Protein AF-A0A4D4K6C6-F1 (afdb_monomer)

Sequence (135 aa):
MAENTHAAQHDPLRYEESRTMTEKVAVLGTGKIGEALLSGMIRGGWSPSDLLVTARRPERAEELRSRHGVEAVSNAEAAKSADTLILTVKPQDMGALLDELAPHVPADRLVISGAAGIPPPSSRRAWPPAPRSSV

Solvent-accessible surface area (backbone atoms only — not comparable to full-atom values): 8181 Å² total; per-residue (Å²): 133,88,80,88,86,86,78,85,75,82,75,89,80,79,82,75,76,89,82,83,67,94,64,26,36,20,36,38,29,57,50,76,66,28,43,52,50,52,53,48,42,45,74,70,68,48,57,34,88,38,34,39,35,22,54,98,44,69,72,57,30,49,51,45,28,75,74,61,62,28,49,64,50,53,66,54,55,38,36,64,68,25,52,32,41,36,39,38,46,56,78,88,51,43,63,63,50,50,66,62,32,40,89,39,46,60,50,81,52,48,75,47,75,73,47,87,96,57,81,61,68,74,75,41,92,76,38,61,66,75,66,77,81,84,126

InterPro domains:
  IPR028939 Pyrroline-5-carboxylate reductase, catalytic, N-terminal [PF03807] (24-117)
  IPR036291 NAD(P)-binding domain superfamily [SSF51735] (24-126)

pLDDT: mean 76.73, std 20.81, range [30.95, 97.0]

Radius of gyration: 19.4 Å; Cα contacts (8 Å, |Δi|>4): 187; chains: 1; bounding box: 74×42×32 Å

Nearest PDB structures (foldseek):
  5bsh-assembly1_D  TM=9.026E-01  e=1.973E-05  Medicago truncatula
  5uau-assembly1_C  TM=8.614E-01  e=1.973E-05  Homo sapiens
  5uax-assembly1_C  TM=8.556E-01  e=9.366E-05  Homo sapiens
  3qsg-assembly1_A-2  TM=8.272E-01  e=2.823E-04  Alicyclobacillus acidocaldarius subsp. acidocaldarius DSM 446
  3hwr-assembly1_B  TM=7.809E-01  e=3.012E-04  Cupriavidus pinatubonensis JMP134

Structure (mmCIF, N/CA/C/O backbone):
data_AF-A0A4D4K6C6-F1
#
_entry.id   AF-A0A4D4K6C6-F1
#
loop_
_atom_site.group_PDB
_atom_site.id
_atom_site.type_symbol
_atom_site.label_atom_id
_atom_site.label_alt_id
_atom_site.label_comp_id
_atom_site.label_asym_id
_atom_site.label_entity_id
_atom_site.label_seq_id
_atom_site.pdbx_PDB_ins_code
_atom_site.Cartn_x
_atom_site.Cartn_y
_atom_site.Cartn_z
_atom_site.occupancy
_atom_site.B_iso_or_equiv
_atom_site.auth_seq_id
_atom_site.auth_comp_id
_atom_site.auth_asym_id
_atom_site.auth_atom_id
_atom_site.pdbx_PDB_model_num
ATOM 1 N N . MET A 1 1 ? -57.893 27.544 12.633 1.00 34.75 1 MET A N 1
ATOM 2 C CA . MET A 1 1 ? -58.182 26.622 11.513 1.00 34.75 1 MET A CA 1
ATOM 3 C C . MET A 1 1 ? -57.118 26.910 10.465 1.00 34.75 1 MET A C 1
ATOM 5 O O . MET A 1 1 ? -56.992 28.074 10.122 1.00 34.75 1 MET A O 1
ATOM 9 N N . ALA A 1 2 ? -56.092 26.051 10.387 1.00 32.00 2 ALA A N 1
ATOM 10 C CA . ALA A 1 2 ? -55.870 25.112 9.269 1.00 32.00 2 ALA A CA 1
ATOM 11 C C . ALA A 1 2 ? -55.584 25.901 7.966 1.00 32.00 2 ALA A C 1
ATOM 13 O O . ALA A 1 2 ? -56.393 26.731 7.588 1.00 32.00 2 ALA A O 1
ATOM 14 N N . GLU A 1 3 ? -54.433 25.810 7.299 1.00 30.95 3 GLU A N 1
ATOM 15 C CA . GLU A 1 3 ? -53.725 24.601 6.881 1.00 30.95 3 GLU A CA 1
ATOM 16 C C . GLU A 1 3 ? -52.290 24.917 6.408 1.00 30.95 3 GLU A C 1
ATOM 18 O O . GLU A 1 3 ? -51.999 26.000 5.902 1.00 30.95 3 GLU A O 1
ATOM 23 N N . ASN A 1 4 ? -51.418 23.917 6.555 1.00 31.48 4 ASN A N 1
ATOM 24 C CA . ASN A 1 4 ? -50.121 23.774 5.893 1.00 31.48 4 ASN A CA 1
ATOM 25 C C . ASN A 1 4 ? -50.254 23.809 4.358 1.00 31.48 4 ASN A C 1
ATOM 27 O O . ASN A 1 4 ? -51.268 23.345 3.844 1.00 31.48 4 ASN A O 1
ATOM 31 N N . THR A 1 5 ? -49.171 24.135 3.630 1.00 37.09 5 THR A N 1
ATOM 32 C CA . THR A 1 5 ? -48.473 23.149 2.761 1.00 37.09 5 THR A CA 1
ATOM 33 C C . THR A 1 5 ? -47.399 23.763 1.845 1.00 37.09 5 THR A C 1
ATOM 35 O O . THR A 1 5 ? -47.664 24.646 1.043 1.00 37.09 5 THR A O 1
ATOM 38 N N . HIS A 1 6 ? -46.205 23.162 1.951 1.00 35.47 6 HIS A N 1
ATOM 39 C CA . HIS A 1 6 ? -45.126 23.023 0.962 1.00 35.47 6 HIS A CA 1
ATOM 40 C C . HIS A 1 6 ? -44.337 24.255 0.491 1.00 35.47 6 HIS A C 1
ATOM 42 O O . HIS A 1 6 ? -44.686 24.926 -0.472 1.00 35.47 6 HIS A O 1
ATOM 48 N N . ALA A 1 7 ? -43.100 24.334 0.978 1.00 33.06 7 ALA A N 1
ATOM 49 C CA . ALA A 1 7 ? -41.969 24.086 0.089 1.00 33.06 7 ALA A CA 1
ATOM 50 C C . ALA A 1 7 ? -40.876 23.362 0.880 1.00 33.06 7 ALA A C 1
ATOM 52 O O . ALA A 1 7 ? -40.470 23.809 1.951 1.00 33.06 7 ALA A O 1
ATOM 53 N N . ALA A 1 8 ? -40.478 22.201 0.365 1.00 37.00 8 ALA A N 1
ATOM 54 C CA . ALA A 1 8 ? -39.470 21.319 0.921 1.00 37.00 8 ALA A CA 1
ATOM 55 C C . ALA A 1 8 ? -38.181 22.088 1.235 1.00 37.00 8 ALA A C 1
ATOM 57 O O . ALA A 1 8 ? -37.480 22.566 0.343 1.00 37.00 8 ALA A O 1
ATOM 58 N N . GLN A 1 9 ? -37.881 22.193 2.525 1.00 39.62 9 GLN A N 1
ATOM 59 C CA . GLN A 1 9 ? -36.560 22.551 3.000 1.00 39.62 9 GLN A CA 1
ATOM 60 C C . GLN A 1 9 ? -35.650 21.371 2.661 1.00 39.62 9 GLN A C 1
ATOM 62 O O . GLN A 1 9 ? -35.799 20.281 3.209 1.00 39.62 9 GLN A O 1
ATOM 67 N N . HIS A 1 10 ? -34.753 21.579 1.699 1.00 42.78 10 HIS A N 1
ATOM 68 C CA . HIS A 1 10 ? -33.569 20.746 1.553 1.00 42.78 10 HIS A CA 1
ATOM 69 C C . HIS A 1 10 ? -32.854 20.740 2.903 1.00 42.78 10 HIS A C 1
ATOM 71 O O . HIS A 1 10 ? -32.402 21.794 3.342 1.00 42.78 10 HIS A O 1
ATOM 77 N N . ASP A 1 11 ? -32.799 19.581 3.554 1.00 44.44 11 ASP A N 1
ATOM 78 C CA . ASP A 1 11 ? -32.035 19.374 4.779 1.00 44.44 11 ASP A CA 1
ATOM 79 C C . ASP A 1 11 ? -30.551 19.195 4.404 1.00 44.44 11 ASP A C 1
ATOM 81 O O . ASP A 1 11 ? -30.196 18.200 3.763 1.00 44.44 11 ASP A O 1
ATOM 85 N N . PRO A 1 12 ? -29.670 20.159 4.724 1.00 43.62 12 PRO A N 1
ATOM 86 C CA . PRO A 1 12 ? -28.254 20.081 4.401 1.00 43.62 12 PRO A CA 1
ATOM 87 C C . PRO A 1 12 ? -27.457 19.205 5.390 1.00 43.62 12 PRO A C 1
ATOM 89 O O . PRO A 1 12 ? -26.228 19.207 5.327 1.00 43.62 12 PRO A O 1
ATOM 92 N N . LEU A 1 13 ? -28.107 18.452 6.291 1.00 41.00 13 LEU A N 1
ATOM 93 C CA . LEU A 1 13 ? -27.454 17.740 7.398 1.00 41.00 13 LEU A CA 1
ATOM 94 C C . LEU A 1 13 ? -27.643 16.212 7.380 1.00 41.00 13 LEU A C 1
ATOM 96 O O . LEU A 1 13 ? -28.022 15.613 8.377 1.00 41.00 13 LEU A O 1
ATOM 100 N N . ARG A 1 14 ? -27.272 15.545 6.278 1.00 42.06 14 ARG A N 1
ATOM 101 C CA . ARG A 1 14 ? -26.988 14.089 6.284 1.00 42.06 14 ARG A CA 1
ATOM 102 C C . ARG A 1 14 ? -25.583 13.731 5.797 1.00 42.06 14 ARG A C 1
ATOM 104 O O . ARG A 1 14 ? -25.375 12.725 5.131 1.00 42.06 14 ARG A O 1
ATOM 111 N N . TYR A 1 15 ? -24.600 14.542 6.175 1.00 41.19 15 TYR A N 1
ATOM 112 C CA . TYR A 1 15 ? -23.227 14.062 6.369 1.00 41.19 15 TYR A CA 1
ATOM 113 C C . TYR A 1 15 ? -23.018 13.806 7.870 1.00 41.19 15 TYR A C 1
ATOM 115 O O . TYR A 1 15 ? -22.142 14.383 8.511 1.00 41.19 15 TYR A O 1
ATOM 123 N N . GLU A 1 16 ? -23.887 12.980 8.456 1.00 40.44 16 GLU A N 1
ATOM 124 C CA . GLU A 1 16 ? -23.700 12.484 9.817 1.00 40.44 16 GLU A CA 1
ATOM 125 C C . GLU A 1 16 ? -22.557 11.455 9.795 1.00 40.44 16 GLU A C 1
ATOM 127 O O . GLU A 1 16 ? -22.718 10.298 9.430 1.00 40.44 16 GLU A O 1
ATOM 132 N N . GLU A 1 17 ? -21.360 11.946 10.116 1.00 46.34 17 GLU A N 1
ATOM 133 C CA . GLU A 1 17 ? -20.443 11.265 11.029 1.00 46.34 17 GLU A CA 1
ATOM 134 C C . GLU A 1 17 ? -20.001 9.832 10.649 1.00 46.34 17 GLU A C 1
ATOM 136 O O . GLU A 1 17 ? -20.356 8.850 11.285 1.00 46.34 17 GLU A O 1
ATOM 141 N N . SER A 1 18 ? -19.083 9.699 9.685 1.00 41.59 18 SER A N 1
ATOM 142 C CA . SER A 1 18 ? -18.122 8.571 9.678 1.00 41.59 18 SER A CA 1
ATOM 143 C C . SER A 1 18 ? -16.734 9.018 10.131 1.00 41.59 18 SER A C 1
ATOM 145 O O . SER A 1 18 ? -15.715 8.669 9.549 1.00 41.59 18 SER A O 1
ATOM 147 N N . ARG A 1 19 ? -16.677 9.829 11.189 1.00 52.72 19 ARG A N 1
ATOM 148 C CA . ARG A 1 19 ? -15.440 10.051 11.943 1.00 52.72 19 ARG A CA 1
ATOM 149 C C . ARG A 1 19 ? -15.609 9.430 13.314 1.00 52.72 19 ARG A C 1
ATOM 151 O O . ARG A 1 19 ? -15.928 10.144 14.248 1.00 52.72 19 ARG A O 1
ATOM 158 N N . THR A 1 20 ? -15.435 8.114 13.398 1.00 42.22 20 THR A N 1
ATOM 159 C CA . THR A 1 20 ? -14.696 7.408 14.464 1.00 42.22 20 THR A CA 1
ATOM 160 C C . THR A 1 20 ? -14.586 5.935 14.051 1.00 42.22 20 THR A C 1
ATOM 162 O O . THR A 1 20 ? -15.180 5.049 14.653 1.00 42.22 20 THR A O 1
ATOM 165 N N . MET A 1 21 ? -13.832 5.655 12.994 1.00 46.25 21 MET A N 1
ATOM 166 C CA . MET A 1 21 ? -13.085 4.404 12.932 1.00 46.25 21 MET A CA 1
ATOM 167 C C . MET A 1 21 ? -11.637 4.788 12.681 1.00 46.25 21 MET A C 1
ATOM 169 O O . MET A 1 21 ? -11.356 5.644 11.843 1.00 46.25 21 MET A O 1
ATOM 173 N N . THR A 1 22 ? -10.725 4.220 13.463 1.00 61.25 22 THR A N 1
ATOM 174 C CA . THR A 1 22 ? -9.297 4.250 13.148 1.00 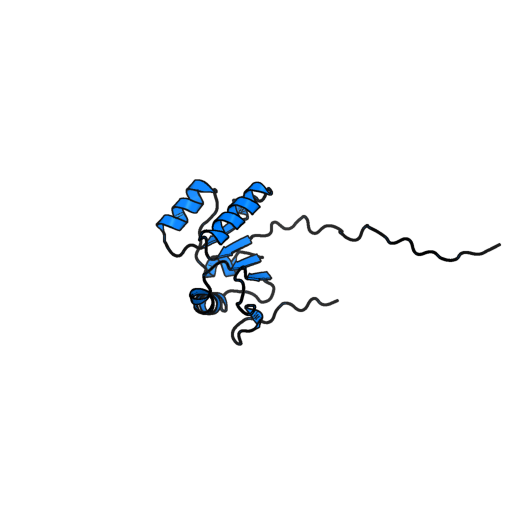61.25 22 THR A CA 1
ATOM 175 C C . THR A 1 22 ? -9.114 3.382 11.909 1.00 61.25 22 THR A C 1
ATOM 177 O O . THR A 1 22 ? -8.828 2.195 12.023 1.00 61.25 22 THR A O 1
ATOM 180 N N . GLU A 1 23 ? -9.399 3.943 10.734 1.00 84.06 23 GLU A N 1
ATOM 181 C CA . GLU A 1 23 ? -9.267 3.226 9.471 1.00 84.06 23 GLU A CA 1
ATOM 182 C C . GLU A 1 23 ? -7.789 3.072 9.141 1.00 84.06 23 GLU A C 1
ATOM 184 O O . GLU A 1 23 ? -7.060 4.057 9.002 1.00 84.06 23 GLU A O 1
ATOM 189 N N . LYS A 1 24 ? -7.342 1.826 8.989 1.00 92.19 24 LYS A N 1
ATOM 190 C CA . LYS A 1 24 ? -6.003 1.544 8.486 1.00 92.19 24 LYS A CA 1
ATOM 191 C C . LYS A 1 24 ? -6.007 1.577 6.969 1.00 92.19 24 LYS A C 1
ATOM 193 O O . LYS A 1 24 ? -6.753 0.847 6.315 1.00 92.19 24 LYS A O 1
ATOM 198 N N . VAL A 1 25 ? -5.107 2.368 6.395 1.00 94.44 25 VAL A N 1
ATOM 199 C CA . VAL A 1 25 ? -4.942 2.477 4.943 1.00 94.44 25 VAL A CA 1
ATOM 200 C C . VAL A 1 25 ? -3.596 1.906 4.537 1.00 94.44 25 VAL A C 1
ATOM 202 O O . VAL A 1 25 ? -2.558 2.324 5.042 1.00 94.44 25 VAL A O 1
ATOM 205 N N . ALA A 1 26 ? -3.594 0.979 3.580 1.00 95.19 26 ALA A N 1
ATOM 206 C CA . ALA A 1 26 ? -2.367 0.487 2.971 1.00 95.19 26 ALA A CA 1
ATOM 207 C C . ALA A 1 26 ? -2.160 1.079 1.577 1.00 95.19 26 ALA A C 1
ATOM 209 O O . ALA A 1 26 ? -3.017 0.953 0.704 1.00 95.19 26 ALA A O 1
ATOM 210 N N . VAL A 1 27 ? -0.983 1.653 1.330 1.00 95.12 27 VAL A N 1
ATOM 211 C CA . VAL A 1 27 ? -0.552 2.079 -0.008 1.00 95.12 27 VAL A CA 1
ATOM 212 C C . VAL A 1 27 ? 0.381 1.023 -0.595 1.00 95.12 27 VAL A C 1
ATOM 214 O O . VAL A 1 27 ? 1.551 0.906 -0.212 1.00 95.12 27 VAL A O 1
ATOM 217 N N . LEU A 1 28 ? -0.134 0.256 -1.557 1.00 94.06 28 LEU A N 1
ATOM 218 C CA . LEU A 1 28 ? 0.598 -0.812 -2.225 1.00 94.06 28 LEU A CA 1
ATOM 219 C C . LEU A 1 28 ? 1.259 -0.282 -3.492 1.00 94.06 28 LEU A C 1
ATOM 221 O O . LEU A 1 28 ? 0.587 0.126 -4.440 1.00 94.06 28 LEU A O 1
ATOM 225 N N . GLY A 1 29 ? 2.592 -0.297 -3.516 1.00 87.75 29 GLY A N 1
ATOM 226 C CA . GLY A 1 29 ? 3.375 0.282 -4.607 1.00 87.75 29 GLY A CA 1
ATOM 227 C C . GLY A 1 29 ? 3.828 1.719 -4.347 1.00 87.75 29 GLY A C 1
ATOM 228 O O . GLY A 1 29 ? 3.513 2.632 -5.101 1.00 87.75 29 GLY A O 1
ATOM 229 N N . THR A 1 30 ? 4.680 1.930 -3.343 1.00 85.00 30 THR A N 1
ATOM 230 C CA . THR A 1 30 ? 5.257 3.249 -2.993 1.00 85.00 30 THR A CA 1
ATOM 231 C C . THR A 1 30 ? 6.400 3.704 -3.922 1.00 85.00 30 THR A C 1
ATOM 233 O O . THR A 1 30 ? 7.518 4.040 -3.509 1.00 85.00 30 THR A O 1
ATOM 236 N N . GLY A 1 31 ? 6.107 3.742 -5.226 1.00 86.19 31 GLY A N 1
ATOM 237 C CA . GLY A 1 31 ? 6.859 4.524 -6.210 1.00 86.19 31 GLY A CA 1
ATOM 238 C C . GLY A 1 31 ? 6.573 6.026 -6.072 1.00 86.19 31 GLY A C 1
ATOM 239 O O . GLY A 1 31 ? 6.141 6.489 -5.022 1.00 86.19 31 GLY A O 1
ATOM 240 N N . LYS A 1 32 ? 6.767 6.804 -7.145 1.00 88.56 32 LYS A N 1
ATOM 241 C CA . LYS A 1 32 ? 6.537 8.264 -7.117 1.00 88.56 32 LYS A CA 1
ATOM 242 C C . LYS A 1 32 ? 5.099 8.638 -6.730 1.00 88.56 32 LYS A C 1
ATOM 244 O O . LYS A 1 32 ? 4.909 9.487 -5.871 1.00 88.56 32 LYS A O 1
ATOM 249 N N . ILE A 1 33 ? 4.105 7.999 -7.355 1.00 88.38 33 ILE A N 1
ATOM 250 C CA . ILE A 1 33 ? 2.682 8.289 -7.104 1.00 88.38 33 ILE A CA 1
ATOM 251 C C . ILE A 1 33 ? 2.277 7.821 -5.704 1.00 88.38 33 ILE A C 1
ATOM 253 O O . ILE A 1 33 ? 1.711 8.605 -4.951 1.00 88.38 33 ILE A O 1
ATOM 257 N N . GLY A 1 34 ? 2.618 6.583 -5.333 1.00 91.00 34 GLY A N 1
ATOM 258 C CA . GLY A 1 34 ? 2.298 6.051 -4.008 1.00 91.00 34 GLY A CA 1
ATOM 259 C C . GLY A 1 34 ? 2.916 6.869 -2.869 1.00 91.00 34 GLY A C 1
ATOM 260 O O . GLY A 1 34 ? 2.232 7.162 -1.897 1.00 91.00 34 GLY A O 1
ATOM 261 N N . GLU A 1 35 ? 4.174 7.317 -2.995 1.00 93.75 35 GLU A N 1
ATOM 262 C CA . GLU A 1 35 ? 4.783 8.196 -1.981 1.00 93.75 35 GLU A CA 1
ATOM 263 C C . GLU A 1 35 ? 4.159 9.596 -1.969 1.00 93.75 35 GLU A C 1
ATOM 265 O O . GLU A 1 35 ? 3.966 10.162 -0.897 1.00 93.75 35 GLU A O 1
ATOM 270 N N . ALA A 1 36 ? 3.830 10.167 -3.132 1.00 93.19 36 ALA A N 1
ATOM 271 C CA . ALA A 1 36 ? 3.162 11.465 -3.185 1.00 93.19 36 ALA A CA 1
ATOM 272 C C . ALA A 1 36 ? 1.800 11.419 -2.479 1.00 93.19 36 ALA A C 1
ATOM 274 O O . ALA A 1 36 ? 1.479 12.329 -1.715 1.00 93.19 36 ALA A O 1
ATOM 275 N N . LEU A 1 37 ? 1.041 10.339 -2.686 1.00 92.00 37 LEU A N 1
ATOM 276 C CA . LEU A 1 37 ? -0.221 10.105 -1.994 1.00 92.00 37 LEU A CA 1
ATOM 277 C C . LEU A 1 37 ? -0.009 9.944 -0.488 1.00 92.00 37 LEU A C 1
ATOM 279 O O . LEU A 1 37 ? -0.633 10.666 0.283 1.00 92.00 37 LEU A O 1
ATOM 283 N N . LEU A 1 38 ? 0.911 9.066 -0.080 1.00 94.69 38 LEU A N 1
ATOM 284 C CA . LEU A 1 38 ? 1.262 8.852 1.325 1.00 94.69 38 LEU A CA 1
ATOM 285 C C . LEU A 1 38 ? 1.624 10.170 2.024 1.00 94.69 38 LEU A C 1
ATOM 287 O O . LEU A 1 38 ? 1.087 10.502 3.077 1.00 94.69 38 LEU A O 1
ATOM 291 N N . SER A 1 39 ? 2.505 10.955 1.403 1.00 93.88 39 SER A N 1
ATOM 292 C C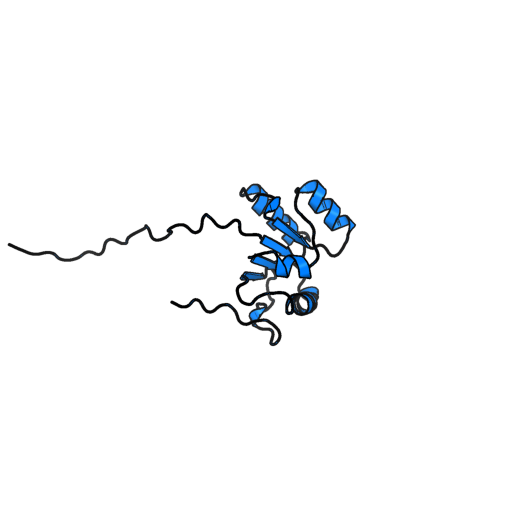A . SER A 1 39 ? 2.924 12.252 1.929 1.00 93.88 39 SER A CA 1
ATOM 293 C C . SER A 1 39 ? 1.760 13.242 1.994 1.00 93.88 39 SER A C 1
ATOM 295 O O . SER A 1 39 ? 1.671 14.013 2.948 1.00 93.88 39 SER A O 1
ATOM 297 N N . GLY A 1 40 ? 0.860 13.218 1.009 1.00 93.56 40 GLY A N 1
ATOM 298 C CA . GLY A 1 40 ? -0.369 14.007 1.013 1.00 93.56 40 GLY A CA 1
ATOM 299 C C . GLY A 1 40 ? -1.299 13.645 2.170 1.00 93.56 40 GLY A C 1
ATOM 300 O O . GLY A 1 40 ? -1.789 14.545 2.842 1.00 93.56 40 GLY A O 1
ATOM 301 N N . MET A 1 41 ? -1.483 12.352 2.451 1.00 93.19 41 MET A N 1
ATOM 302 C CA . MET A 1 41 ? -2.304 11.873 3.569 1.00 93.19 41 MET A CA 1
ATOM 303 C C . MET A 1 41 ? -1.740 12.331 4.916 1.00 93.19 41 MET A C 1
ATOM 305 O O . MET A 1 41 ? -2.469 12.907 5.720 1.00 93.19 41 MET A O 1
ATOM 309 N N . ILE A 1 42 ? -0.430 12.172 5.128 1.00 94.31 42 ILE A N 1
ATOM 310 C CA . ILE A 1 42 ? 0.240 12.628 6.357 1.00 94.31 42 ILE A CA 1
ATOM 311 C C . ILE A 1 42 ? 0.087 14.145 6.526 1.00 94.31 42 ILE A C 1
ATOM 313 O O . ILE A 1 42 ? -0.282 14.625 7.594 1.00 94.31 42 ILE A O 1
ATOM 317 N N . ARG A 1 43 ? 0.297 14.924 5.456 1.00 92.81 43 ARG A N 1
ATOM 318 C CA . ARG A 1 43 ? 0.071 16.383 5.472 1.00 92.81 43 ARG A CA 1
ATOM 319 C C . ARG A 1 43 ? -1.391 16.754 5.722 1.00 92.81 43 ARG A C 1
ATOM 321 O O . ARG A 1 43 ? -1.654 17.813 6.279 1.00 92.81 43 ARG A O 1
ATOM 328 N N . GLY A 1 44 ? -2.319 15.893 5.313 1.00 91.06 44 GLY A N 1
ATOM 329 C CA . GLY A 1 44 ? -3.751 16.009 5.571 1.00 91.06 44 GLY A CA 1
ATOM 330 C C . GLY A 1 44 ? -4.169 15.637 6.997 1.00 91.06 44 GLY A C 1
ATOM 331 O O . GLY A 1 44 ? -5.356 15.711 7.297 1.00 91.06 44 GLY A O 1
ATOM 332 N N . GLY A 1 45 ? -3.227 15.254 7.867 1.00 91.19 45 GLY A N 1
ATOM 333 C CA . GLY A 1 45 ? -3.478 14.968 9.281 1.00 91.19 45 GLY A CA 1
ATOM 334 C C . GLY A 1 45 ? -3.659 13.489 9.623 1.00 91.19 45 GLY A C 1
ATOM 335 O O . GLY A 1 45 ? -4.026 13.184 10.754 1.00 91.19 45 GLY A O 1
ATOM 336 N N . TRP A 1 46 ? -3.400 12.570 8.687 1.00 93.06 46 TRP A N 1
ATOM 337 C CA . TRP A 1 46 ? -3.388 11.138 8.994 1.00 93.06 46 TRP A CA 1
ATOM 338 C C . TRP A 1 46 ? -2.191 10.779 9.877 1.00 93.06 46 TRP A C 1
ATOM 340 O O . TRP A 1 46 ? -1.064 11.204 9.606 1.00 93.06 46 TRP A O 1
ATOM 350 N N . SER A 1 47 ? -2.424 9.962 10.907 1.00 94.56 47 SER A N 1
ATOM 351 C CA . SER A 1 47 ? -1.343 9.435 11.739 1.00 94.56 47 SER A CA 1
ATOM 352 C C . SER A 1 47 ? -0.527 8.401 10.955 1.00 94.56 47 SER A C 1
ATOM 354 O O . SER A 1 47 ? -1.118 7.495 10.364 1.00 94.56 47 SER A O 1
ATOM 356 N N . PRO A 1 48 ? 0.818 8.443 10.988 1.00 94.62 48 PRO A N 1
ATOM 357 C CA . PRO A 1 48 ? 1.647 7.393 10.396 1.00 94.62 48 PRO A CA 1
ATOM 358 C C . PRO A 1 48 ? 1.358 5.981 10.930 1.00 94.62 48 PRO A C 1
ATOM 360 O O . PRO A 1 48 ? 1.579 5.014 10.210 1.00 94.62 48 PRO A O 1
ATOM 363 N N . SER A 1 49 ? 0.828 5.854 12.155 1.00 94.44 49 SER A N 1
ATOM 364 C CA . SER A 1 49 ? 0.411 4.569 12.746 1.00 94.44 49 SER A CA 1
ATOM 365 C C . SER A 1 49 ? -0.767 3.909 12.030 1.00 94.44 49 SER A C 1
ATOM 367 O O . SER A 1 49 ? -0.953 2.697 12.134 1.00 94.44 49 SER A O 1
ATOM 369 N N . ASP A 1 50 ? -1.563 4.708 11.322 1.00 94.44 50 ASP A N 1
ATOM 370 C CA . ASP A 1 50 ? -2.766 4.261 10.620 1.00 94.44 50 ASP A CA 1
ATOM 371 C C . ASP A 1 50 ? -2.458 3.978 9.139 1.00 94.44 50 ASP A C 1
ATOM 373 O O . ASP A 1 50 ? -3.325 3.559 8.373 1.00 94.44 50 ASP A O 1
ATOM 377 N N . LEU A 1 51 ? -1.203 4.190 8.725 1.00 95.69 51 LEU A N 1
ATOM 378 C CA . LEU A 1 51 ? -0.744 4.062 7.351 1.00 95.69 51 LEU A CA 1
ATOM 379 C C . LEU A 1 51 ? 0.263 2.918 7.224 1.00 95.69 51 LEU A C 1
ATOM 381 O O . LEU A 1 51 ? 1.345 2.930 7.812 1.00 95.69 51 LEU A O 1
ATOM 385 N N . LEU A 1 52 ? -0.077 1.954 6.376 1.00 97.00 52 LEU A N 1
ATOM 386 C CA . LEU A 1 52 ? 0.805 0.871 5.967 1.00 97.00 52 LEU A CA 1
ATOM 387 C C . LEU A 1 52 ? 1.329 1.134 4.556 1.00 97.00 52 LEU A C 1
ATOM 389 O O . LEU A 1 52 ? 0.632 1.678 3.695 1.00 97.00 52 LEU A O 1
ATOM 393 N N . VAL A 1 53 ? 2.553 0.701 4.275 1.00 96.69 53 VAL A N 1
ATOM 394 C CA . VAL A 1 53 ? 3.123 0.766 2.925 1.00 96.69 53 VAL A CA 1
ATOM 395 C C . VAL A 1 53 ? 3.705 -0.568 2.502 1.00 96.69 53 VAL A C 1
ATOM 397 O O . VAL A 1 53 ? 4.249 -1.315 3.313 1.00 96.69 53 VAL A O 1
ATOM 400 N N . THR A 1 54 ? 3.652 -0.844 1.201 1.00 95.44 54 THR A N 1
ATOM 401 C CA . THR A 1 54 ? 4.395 -1.963 0.616 1.00 95.44 54 THR A CA 1
ATOM 402 C C . THR A 1 54 ? 5.370 -1.467 -0.439 1.00 95.44 54 THR A C 1
ATOM 404 O O . THR A 1 54 ? 5.053 -0.623 -1.290 1.00 95.44 54 THR A O 1
ATOM 407 N N . ALA A 1 55 ? 6.587 -2.000 -0.381 1.00 92.00 55 ALA A N 1
ATOM 408 C CA . ALA A 1 55 ? 7.659 -1.703 -1.314 1.00 92.00 55 ALA A CA 1
ATOM 409 C C . ALA A 1 55 ? 8.376 -2.999 -1.699 1.00 92.00 55 ALA A C 1
ATOM 411 O O . ALA A 1 55 ? 8.750 -3.791 -0.842 1.00 92.00 55 ALA A O 1
ATOM 412 N N . ARG A 1 56 ? 8.614 -3.194 -3.002 1.00 87.88 56 ARG A N 1
ATOM 413 C CA . ARG A 1 56 ? 9.333 -4.376 -3.519 1.00 87.88 56 ARG A CA 1
ATOM 414 C C . ARG A 1 56 ? 10.784 -4.466 -3.044 1.00 87.88 56 ARG A C 1
ATOM 416 O O . ARG A 1 56 ? 11.344 -5.551 -2.990 1.00 87.88 56 ARG A O 1
ATOM 423 N N . ARG A 1 57 ? 11.408 -3.313 -2.801 1.00 89.62 57 ARG A N 1
ATOM 424 C CA . ARG A 1 57 ? 12.829 -3.185 -2.479 1.00 89.62 57 ARG A CA 1
ATOM 425 C C . ARG A 1 57 ? 12.993 -2.893 -0.981 1.00 89.62 57 ARG A C 1
ATOM 427 O O . ARG A 1 57 ? 12.402 -1.905 -0.536 1.00 89.62 57 ARG A O 1
ATOM 434 N N . PRO A 1 58 ? 13.766 -3.684 -0.217 1.00 90.06 58 PRO A N 1
ATOM 435 C CA . PRO A 1 58 ? 13.956 -3.470 1.220 1.00 90.06 58 PRO A CA 1
ATOM 436 C C . PRO A 1 58 ? 14.509 -2.084 1.566 1.00 90.06 58 PRO A C 1
ATOM 438 O O . PRO A 1 58 ? 14.017 -1.440 2.486 1.00 90.06 58 PRO A O 1
ATOM 441 N N . GLU A 1 59 ? 15.458 -1.573 0.780 1.00 93.38 59 GLU A N 1
ATOM 442 C CA . GLU A 1 59 ? 16.021 -0.234 0.972 1.00 93.38 59 GLU A CA 1
ATOM 443 C C . GLU A 1 59 ? 14.945 0.852 0.877 1.00 93.38 59 GLU A C 1
ATOM 445 O O . GLU A 1 59 ? 14.940 1.817 1.634 1.00 93.38 59 GLU A O 1
ATOM 450 N N . ARG A 1 60 ? 13.960 0.649 -0.003 1.00 92.56 60 ARG A N 1
ATOM 451 C CA . ARG A 1 60 ? 12.849 1.578 -0.173 1.00 92.56 60 ARG A CA 1
ATOM 452 C C . ARG A 1 60 ? 11.867 1.514 0.995 1.00 92.56 60 ARG A C 1
ATOM 454 O O . ARG A 1 60 ? 11.328 2.543 1.387 1.00 92.56 60 ARG A O 1
ATOM 461 N N . ALA A 1 61 ? 11.617 0.323 1.530 1.00 93.00 61 ALA A N 1
ATOM 462 C CA . ALA A 1 61 ? 10.800 0.160 2.728 1.00 93.00 61 ALA A CA 1
ATOM 463 C C . ALA A 1 61 ? 11.417 0.918 3.916 1.00 93.00 61 ALA A C 1
ATOM 465 O O . ALA A 1 61 ? 10.708 1.629 4.626 1.00 93.00 61 ALA A O 1
ATOM 466 N N . GLU A 1 62 ? 12.738 0.831 4.071 1.00 94.19 62 GLU A N 1
ATOM 467 C CA . GLU A 1 62 ? 13.457 1.519 5.142 1.00 94.19 62 GLU A CA 1
ATOM 468 C C . GLU A 1 62 ? 13.469 3.043 4.964 1.00 94.19 62 GLU A C 1
ATOM 470 O O . GLU A 1 62 ? 13.215 3.781 5.915 1.00 94.19 62 GLU A O 1
ATOM 475 N N . GLU A 1 63 ? 13.654 3.533 3.733 1.00 94.81 63 GLU A N 1
ATOM 476 C CA . GLU A 1 63 ? 13.505 4.960 3.419 1.00 94.81 63 GLU A CA 1
ATOM 477 C C . GLU A 1 63 ? 12.129 5.499 3.832 1.00 94.81 63 GLU A C 1
ATOM 479 O O . GLU A 1 63 ? 12.033 6.599 4.372 1.00 94.81 63 GLU A O 1
ATOM 484 N N . LEU A 1 64 ? 11.056 4.751 3.558 1.00 94.06 64 LEU A N 1
ATOM 485 C CA . LEU A 1 64 ? 9.691 5.177 3.871 1.00 94.06 64 LEU A CA 1
ATOM 486 C C . LEU A 1 64 ? 9.446 5.215 5.380 1.00 94.06 64 LEU A C 1
ATOM 488 O O . LEU A 1 64 ? 8.893 6.201 5.866 1.00 94.06 64 LEU A O 1
ATOM 492 N N . ARG A 1 65 ? 9.917 4.198 6.114 1.00 94.50 65 ARG A N 1
ATOM 493 C CA . ARG A 1 65 ? 9.890 4.175 7.585 1.00 94.50 65 ARG A CA 1
ATOM 494 C C . ARG A 1 65 ? 10.623 5.379 8.162 1.00 94.50 65 ARG A C 1
ATOM 496 O O . ARG A 1 65 ? 10.045 6.145 8.923 1.00 94.50 65 ARG A O 1
ATOM 503 N N . SER A 1 66 ? 11.863 5.591 7.729 1.00 95.25 66 SER A N 1
ATOM 504 C CA . SER A 1 66 ? 12.716 6.672 8.227 1.00 95.25 66 SER A CA 1
ATOM 505 C C . SER A 1 66 ? 12.163 8.064 7.908 1.00 95.25 66 SER A C 1
ATOM 507 O O . SER A 1 66 ? 12.255 8.970 8.732 1.00 95.25 66 SER A O 1
ATOM 509 N N . ARG A 1 67 ? 11.598 8.266 6.709 1.00 94.88 67 ARG A N 1
ATOM 510 C CA . ARG A 1 67 ? 11.142 9.592 6.255 1.00 94.88 67 ARG A CA 1
ATOM 511 C C . ARG A 1 67 ? 9.745 9.962 6.730 1.00 94.88 67 ARG A C 1
ATOM 513 O O . ARG A 1 67 ? 9.490 11.143 6.942 1.00 94.88 67 ARG A O 1
ATOM 520 N N . HIS A 1 68 ? 8.845 8.986 6.824 1.00 94.69 68 HIS A N 1
ATOM 521 C CA . HIS A 1 68 ? 7.417 9.231 7.048 1.00 94.69 68 HIS A CA 1
ATOM 522 C C . HIS A 1 68 ? 6.897 8.620 8.355 1.00 94.69 68 HIS A C 1
ATOM 524 O O . HIS A 1 68 ? 5.765 8.900 8.729 1.00 94.69 68 HIS A O 1
ATOM 530 N N . GLY A 1 69 ? 7.697 7.805 9.056 1.00 94.81 69 GLY A N 1
ATOM 531 C CA . GLY A 1 69 ? 7.304 7.155 10.313 1.00 94.81 69 GLY A CA 1
ATOM 532 C C . GLY A 1 69 ? 6.258 6.050 10.149 1.00 94.81 69 GLY A C 1
ATOM 533 O O . GLY A 1 69 ? 5.621 5.666 11.123 1.00 94.81 69 GLY A O 1
ATOM 534 N N . VAL A 1 70 ? 6.050 5.574 8.919 1.00 95.88 70 VAL A N 1
ATOM 535 C CA . VAL A 1 70 ? 5.027 4.577 8.568 1.00 95.88 70 VAL A CA 1
ATOM 536 C C . VAL A 1 70 ? 5.562 3.160 8.690 1.00 95.88 70 VAL A C 1
ATOM 538 O O . VAL A 1 70 ? 6.767 2.931 8.572 1.00 95.88 70 VAL A O 1
ATOM 541 N N . GLU A 1 71 ? 4.671 2.187 8.844 1.00 96.19 71 GLU A N 1
ATOM 542 C CA . GLU A 1 71 ? 5.057 0.780 8.861 1.00 96.19 71 GLU A CA 1
ATOM 543 C C . GLU A 1 71 ? 5.125 0.209 7.437 1.00 96.19 71 GLU A C 1
ATOM 545 O O . GLU A 1 71 ? 4.195 0.342 6.640 1.00 96.19 71 GLU A O 1
ATOM 550 N N . ALA A 1 72 ? 6.234 -0.462 7.116 1.00 95.88 72 ALA A N 1
ATOM 551 C CA . ALA A 1 72 ? 6.377 -1.185 5.853 1.00 95.88 72 ALA A CA 1
ATOM 552 C C . ALA A 1 72 ? 6.162 -2.684 6.071 1.00 95.88 72 ALA A C 1
ATOM 554 O O . ALA A 1 72 ? 6.901 -3.295 6.850 1.00 95.88 72 ALA A O 1
ATOM 555 N N . VAL A 1 73 ? 5.192 -3.259 5.362 1.00 95.81 73 VAL A N 1
ATOM 556 C CA . VAL A 1 73 ? 4.727 -4.647 5.516 1.00 95.81 73 VAL A CA 1
ATOM 557 C C . VAL A 1 73 ? 4.696 -5.381 4.169 1.00 95.81 73 VAL A C 1
ATOM 559 O O . VAL A 1 73 ? 4.923 -4.787 3.110 1.00 95.81 73 VAL A O 1
ATOM 562 N N . SER A 1 74 ? 4.428 -6.690 4.191 1.00 95.06 74 SER A N 1
ATOM 563 C CA . SER A 1 74 ? 4.180 -7.463 2.967 1.00 95.06 74 SER A CA 1
ATOM 564 C C . SER A 1 74 ? 2.806 -7.132 2.367 1.00 95.06 74 SER A C 1
ATOM 566 O O . SER A 1 74 ? 1.919 -6.634 3.063 1.00 95.06 74 SER A O 1
ATOM 568 N N . ASN A 1 75 ? 2.592 -7.448 1.084 1.00 94.12 75 ASN A N 1
ATOM 569 C CA . ASN A 1 75 ? 1.281 -7.266 0.447 1.00 94.12 75 ASN A CA 1
ATOM 570 C C . ASN A 1 75 ? 0.191 -8.093 1.148 1.00 94.12 75 ASN A C 1
ATOM 572 O O . ASN A 1 75 ? -0.917 -7.600 1.343 1.00 94.12 75 ASN A O 1
ATOM 576 N N . ALA A 1 76 ? 0.520 -9.313 1.581 1.00 92.00 76 ALA A N 1
ATOM 577 C CA . ALA A 1 76 ? -0.400 -10.174 2.317 1.00 92.00 76 ALA A CA 1
ATOM 578 C C . ALA A 1 76 ? -0.799 -9.582 3.678 1.00 92.00 76 ALA A C 1
ATOM 580 O O . ALA A 1 76 ? -1.972 -9.616 4.040 1.00 92.00 76 ALA A O 1
ATOM 581 N N . GLU A 1 77 ? 0.147 -9.015 4.428 1.00 92.88 77 GLU A N 1
ATOM 582 C CA . GLU A 1 77 ? -0.161 -8.396 5.722 1.00 92.88 77 GLU A CA 1
ATOM 583 C C . GLU A 1 77 ? -0.941 -7.088 5.562 1.00 92.88 77 GLU A C 1
ATOM 585 O O . GLU A 1 77 ? -1.887 -6.848 6.313 1.00 92.88 77 GLU A O 1
ATOM 590 N N . ALA A 1 78 ? -0.623 -6.292 4.536 1.00 93.12 78 ALA A N 1
ATOM 591 C CA . ALA A 1 78 ? -1.422 -5.130 4.157 1.00 93.12 78 ALA A CA 1
ATOM 592 C C . ALA A 1 78 ? -2.875 -5.523 3.839 1.00 93.12 78 ALA A C 1
ATOM 594 O O . ALA A 1 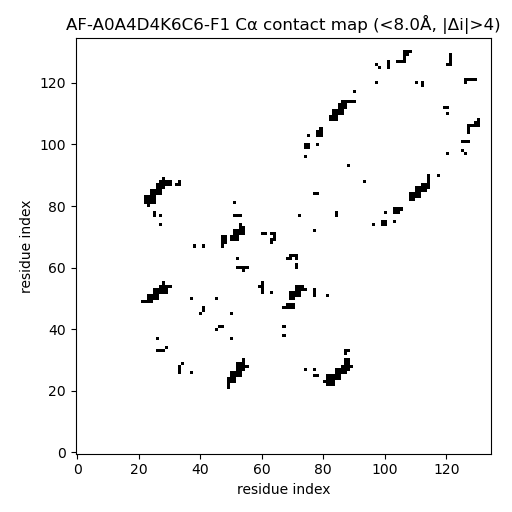78 ? -3.797 -4.908 4.366 1.00 93.12 78 ALA A O 1
ATOM 595 N N . ALA A 1 79 ? -3.080 -6.577 3.040 1.00 90.69 79 ALA A N 1
ATOM 596 C CA . ALA A 1 79 ? -4.406 -7.067 2.657 1.00 90.69 79 ALA A CA 1
ATOM 597 C C . ALA A 1 79 ? -5.277 -7.475 3.853 1.00 90.69 79 ALA A C 1
ATOM 599 O O . ALA A 1 79 ? -6.480 -7.224 3.858 1.00 90.69 79 ALA A O 1
ATOM 600 N N . LYS A 1 80 ? -4.665 -8.095 4.867 1.00 89.81 80 LYS A N 1
ATOM 601 C CA . LYS A 1 80 ? -5.361 -8.542 6.080 1.00 89.81 80 LYS A CA 1
ATOM 602 C C . LYS A 1 80 ? -5.656 -7.383 7.032 1.00 89.81 80 LYS A C 1
ATOM 604 O O . LYS A 1 80 ? -6.728 -7.331 7.635 1.00 89.81 80 LYS A O 1
ATOM 609 N N . SER A 1 81 ? -4.695 -6.475 7.187 1.00 89.62 81 SER A N 1
ATOM 610 C CA . SER A 1 81 ? -4.672 -5.515 8.296 1.00 89.62 81 SER A CA 1
ATOM 611 C C . SER A 1 81 ? -5.272 -4.154 7.965 1.00 89.62 81 SER A C 1
ATOM 613 O O . SER A 1 81 ? -5.659 -3.447 8.890 1.00 89.62 81 SER A O 1
ATOM 615 N N . ALA A 1 82 ? -5.309 -3.764 6.689 1.00 90.81 82 ALA A N 1
ATOM 616 C CA . ALA A 1 82 ? -5.851 -2.476 6.268 1.00 90.81 82 ALA A CA 1
ATOM 617 C C . ALA A 1 82 ? -7.301 -2.599 5.808 1.00 90.81 82 ALA A C 1
ATOM 619 O O . ALA A 1 82 ? -7.642 -3.532 5.081 1.00 90.81 82 ALA A O 1
ATOM 620 N N .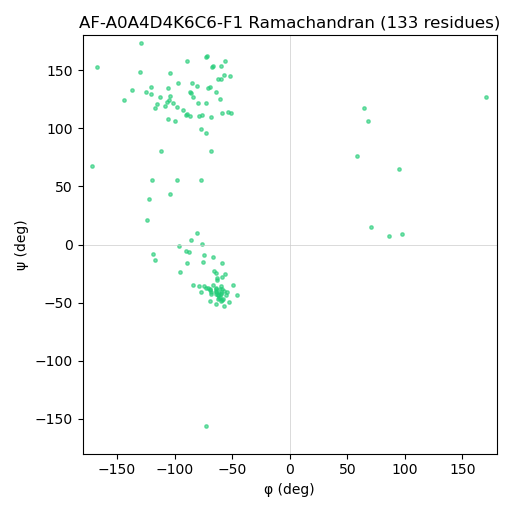 ASP A 1 83 ? -8.125 -1.630 6.191 1.00 89.44 83 ASP A N 1
ATOM 621 C CA . ASP A 1 83 ? -9.529 -1.501 5.792 1.00 89.44 83 ASP A CA 1
ATOM 622 C C . ASP A 1 83 ? -9.645 -1.025 4.337 1.00 89.44 83 ASP A C 1
ATOM 624 O O . ASP A 1 83 ? -10.501 -1.487 3.577 1.00 89.44 83 ASP A O 1
ATOM 628 N N . THR A 1 84 ? -8.714 -0.153 3.929 1.00 89.50 84 THR A N 1
ATOM 629 C CA . THR A 1 84 ? -8.602 0.362 2.560 1.00 89.50 84 THR A CA 1
ATOM 630 C C . THR A 1 84 ? -7.245 0.026 1.945 1.00 89.50 84 THR A C 1
ATOM 632 O O . THR A 1 84 ? -6.191 0.327 2.509 1.00 89.50 84 THR A O 1
ATOM 635 N N . LEU A 1 85 ? -7.265 -0.540 0.735 1.00 91.00 85 LEU A N 1
ATOM 636 C CA . LEU A 1 85 ? -6.078 -0.840 -0.067 1.00 91.00 85 LEU A CA 1
ATOM 637 C C . LEU A 1 85 ? -5.995 0.112 -1.260 1.00 91.00 85 LEU A C 1
ATOM 639 O O . LEU A 1 85 ? -6.861 0.107 -2.135 1.00 91.00 85 LEU A O 1
ATOM 643 N N . ILE A 1 86 ? -4.923 0.895 -1.337 1.00 91.75 86 ILE A N 1
ATOM 644 C CA . ILE A 1 86 ? -4.664 1.804 -2.453 1.00 91.75 86 ILE A CA 1
ATOM 645 C C . ILE A 1 86 ? -3.552 1.233 -3.329 1.00 91.75 86 ILE A C 1
ATOM 647 O O . ILE A 1 86 ? -2.376 1.228 -2.963 1.00 91.75 86 ILE A O 1
ATOM 651 N N . LEU A 1 87 ? -3.922 0.760 -4.516 1.00 91.12 87 LEU A N 1
ATOM 652 C CA . LEU A 1 87 ? -3.022 0.115 -5.464 1.00 91.12 87 LEU A CA 1
ATOM 653 C C . LEU A 1 87 ? -2.412 1.165 -6.400 1.00 91.12 87 LEU A C 1
ATOM 655 O O . LEU A 1 87 ? -3.092 1.747 -7.243 1.00 91.12 87 LEU A O 1
ATOM 659 N N . THR A 1 88 ? -1.108 1.397 -6.266 1.00 89.75 88 THR A N 1
ATOM 660 C CA . THR A 1 88 ? -0.332 2.399 -7.028 1.00 89.75 88 THR A CA 1
ATOM 661 C C . THR A 1 88 ? 0.861 1.785 -7.764 1.00 89.75 88 THR A C 1
ATOM 663 O O . THR A 1 88 ? 1.815 2.470 -8.145 1.00 89.75 88 THR A O 1
ATOM 666 N N . VAL A 1 89 ? 0.807 0.472 -8.004 1.00 88.50 89 VAL A N 1
ATOM 667 C CA . VAL A 1 89 ? 1.785 -0.239 -8.833 1.00 88.50 89 VAL A CA 1
ATOM 668 C C . VAL A 1 89 ? 1.627 0.096 -10.317 1.00 88.50 89 VAL A C 1
ATOM 670 O O . VAL A 1 89 ? 0.600 0.604 -10.768 1.00 88.50 89 VAL A O 1
ATOM 673 N N . LYS A 1 90 ? 2.671 -0.192 -11.100 1.00 84.19 90 LYS A N 1
ATOM 674 C CA . LYS A 1 90 ? 2.629 -0.004 -12.553 1.00 84.19 90 LYS A CA 1
ATOM 675 C C . LYS A 1 90 ? 1.632 -0.981 -13.194 1.00 84.19 90 LYS A C 1
ATOM 677 O O . LYS A 1 90 ? 1.459 -2.078 -12.661 1.00 84.19 90 LYS A O 1
ATOM 682 N N . PRO A 1 91 ? 1.051 -0.661 -14.366 1.00 82.75 91 PRO A N 1
ATOM 683 C CA . PRO A 1 91 ? 0.054 -1.527 -14.988 1.00 82.75 91 PRO A CA 1
ATOM 684 C C . PRO A 1 91 ? 0.477 -2.974 -15.217 1.00 82.75 91 PRO A C 1
ATOM 686 O O . PRO A 1 91 ? -0.285 -3.892 -14.929 1.00 82.75 91 PRO A O 1
ATOM 689 N N . GLN A 1 92 ? 1.718 -3.183 -15.647 1.00 84.25 92 GLN A N 1
ATOM 690 C CA . GLN A 1 92 ? 2.286 -4.515 -15.840 1.00 84.25 92 GLN A CA 1
ATOM 691 C C . GLN A 1 92 ? 2.421 -5.328 -14.541 1.00 84.25 92 GLN A C 1
ATOM 693 O O . GLN A 1 92 ? 2.428 -6.552 -14.591 1.00 84.25 92 GLN A O 1
ATOM 698 N N . ASP A 1 93 ? 2.517 -4.661 -13.387 1.00 86.44 93 ASP A N 1
ATOM 699 C CA . ASP A 1 93 ? 2.665 -5.301 -12.077 1.00 86.44 93 ASP A CA 1
ATOM 700 C C . ASP A 1 93 ? 1.290 -5.603 -11.435 1.00 86.44 93 ASP A C 1
ATOM 702 O O . ASP A 1 93 ? 1.205 -6.398 -10.501 1.00 86.44 93 ASP A O 1
ATOM 706 N N . MET A 1 94 ? 0.204 -4.988 -11.929 1.00 86.00 94 MET A N 1
ATOM 707 C CA . MET A 1 94 ? -1.128 -5.064 -11.314 1.00 86.00 94 MET A CA 1
ATOM 708 C C . MET A 1 94 ? -1.684 -6.490 -11.290 1.00 86.00 94 MET A C 1
ATOM 710 O O . MET A 1 94 ? -2.220 -6.917 -10.277 1.00 86.00 94 MET A O 1
ATOM 714 N N . GLY A 1 95 ? -1.546 -7.247 -12.384 1.00 85.12 95 GLY A N 1
ATOM 715 C CA . GLY A 1 95 ? -2.074 -8.614 -12.456 1.00 85.12 95 GLY A CA 1
ATOM 716 C C . GLY A 1 95 ? -1.475 -9.530 -11.387 1.00 85.12 95 GLY A C 1
ATOM 717 O O . GLY A 1 95 ? -2.218 -10.177 -10.657 1.00 85.12 95 GLY A O 1
ATOM 718 N N . ALA A 1 96 ? -0.146 -9.514 -11.259 1.00 88.56 96 ALA A N 1
ATOM 719 C CA . ALA A 1 96 ? 0.569 -10.304 -10.260 1.00 88.56 96 ALA A CA 1
ATOM 720 C C . ALA A 1 96 ? 0.221 -9.871 -8.828 1.00 88.56 96 ALA A C 1
ATOM 722 O O . ALA A 1 96 ? 0.007 -10.723 -7.972 1.00 88.56 96 ALA A O 1
ATOM 723 N N . LEU A 1 97 ? 0.103 -8.560 -8.584 1.00 89.19 97 LEU A N 1
ATOM 724 C CA . LEU A 1 97 ? -0.315 -8.043 -7.282 1.00 89.19 97 LEU A CA 1
ATOM 725 C C . LEU A 1 97 ? -1.727 -8.516 -6.916 1.00 89.19 97 LEU A C 1
ATOM 727 O O . LEU A 1 97 ? -1.953 -8.953 -5.796 1.00 89.19 97 LEU A O 1
ATOM 731 N N . LEU A 1 98 ? 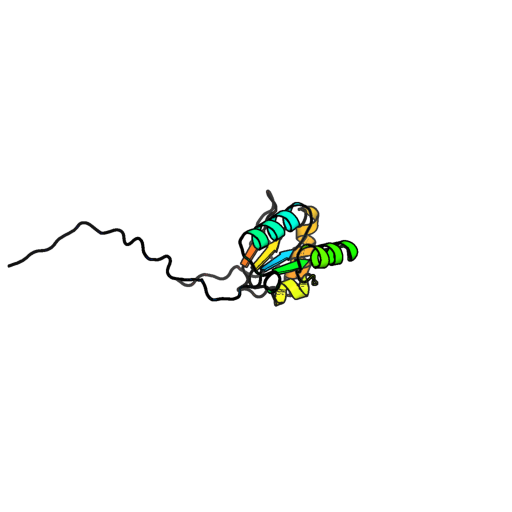-2.685 -8.445 -7.842 1.00 87.81 98 LEU A N 1
ATOM 732 C CA . LEU A 1 98 ? -4.056 -8.884 -7.574 1.00 87.81 98 LEU A CA 1
ATOM 733 C C . LEU A 1 98 ? -4.133 -10.386 -7.287 1.00 87.81 98 LEU A C 1
ATOM 735 O O . LEU A 1 98 ? -4.887 -10.780 -6.404 1.00 87.81 98 LEU A O 1
ATOM 739 N N . ASP A 1 99 ? -3.347 -11.202 -7.991 1.00 87.56 99 ASP A N 1
ATOM 740 C CA . ASP A 1 99 ? -3.285 -12.647 -7.749 1.00 87.56 99 ASP A CA 1
ATOM 741 C C . ASP A 1 99 ? -2.667 -12.972 -6.377 1.00 87.56 99 ASP A C 1
ATOM 743 O O . ASP A 1 99 ? -3.116 -13.898 -5.704 1.00 87.56 99 ASP A O 1
ATOM 747 N N . GLU A 1 100 ? -1.698 -12.173 -5.923 1.00 89.62 100 GLU A N 1
ATOM 748 C CA . GLU A 1 100 ? -1.129 -12.263 -4.572 1.00 89.62 100 GLU A CA 1
ATOM 749 C C . GLU A 1 100 ? -2.122 -11.815 -3.484 1.00 89.62 100 GLU A C 1
ATOM 751 O O . GLU A 1 100 ? -2.182 -12.412 -2.411 1.00 89.62 100 GLU A O 1
ATOM 756 N N . LEU A 1 101 ? -2.914 -10.771 -3.747 1.00 89.38 101 LEU A N 1
ATOM 757 C CA . LEU A 1 101 ? -3.860 -10.204 -2.783 1.00 89.38 101 LEU A CA 1
ATOM 758 C C . LEU A 1 101 ? -5.156 -11.013 -2.662 1.00 89.38 101 LEU A C 1
ATOM 760 O O . LEU A 1 101 ? -5.698 -11.118 -1.565 1.00 89.38 101 LEU A O 1
ATOM 764 N N . ALA A 1 102 ? -5.656 -11.591 -3.757 1.00 85.38 102 ALA A N 1
ATOM 765 C CA . ALA A 1 102 ? -6.934 -12.303 -3.813 1.00 85.38 102 ALA A CA 1
ATOM 766 C C . ALA A 1 102 ? -7.191 -13.303 -2.658 1.00 85.38 102 ALA A C 1
ATOM 768 O O . ALA A 1 102 ?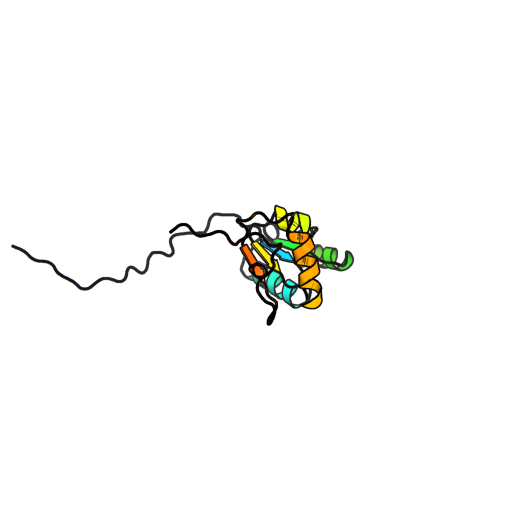 -8.295 -13.279 -2.118 1.00 85.38 102 ALA A O 1
ATOM 769 N N . PRO A 1 103 ? -6.231 -14.146 -2.217 1.00 86.88 103 PRO A N 1
ATOM 770 C CA . PRO A 1 103 ? -6.458 -15.067 -1.096 1.00 86.88 103 PRO A CA 1
ATOM 771 C C . PRO A 1 103 ? -6.481 -14.398 0.290 1.00 86.88 103 PRO A C 1
ATOM 773 O O . PRO A 1 103 ? -6.782 -15.062 1.281 1.00 86.88 103 PRO A O 1
ATOM 776 N N . HIS A 1 104 ? -6.119 -13.119 0.391 1.00 87.19 104 HIS A N 1
ATOM 777 C CA . HIS A 1 104 ? -5.926 -12.407 1.656 1.00 87.19 104 HIS A CA 1
ATOM 778 C C . HIS A 1 104 ? -6.881 -11.233 1.861 1.00 87.19 104 HIS A C 1
ATOM 780 O O . HIS A 1 104 ? -6.963 -10.732 2.978 1.00 87.19 104 HIS A O 1
ATOM 786 N N . VAL A 1 105 ? -7.578 -10.792 0.811 1.00 81.06 105 VAL A N 1
ATOM 787 C CA . VAL A 1 105 ? -8.514 -9.666 0.868 1.00 81.06 105 VAL A CA 1
ATOM 788 C C . VAL A 1 105 ? -9.908 -10.173 1.244 1.00 81.06 105 VAL A C 1
ATOM 790 O O . VAL A 1 105 ? -10.529 -10.878 0.443 1.00 81.06 105 VAL A O 1
ATOM 793 N N . PRO A 1 106 ? -10.433 -9.831 2.434 1.00 76.12 106 PRO A N 1
ATOM 794 C CA . PRO A 1 106 ? -11.824 -10.112 2.752 1.00 76.12 106 PRO A CA 1
ATOM 795 C C . PRO A 1 106 ? -12.770 -9.270 1.881 1.00 76.12 106 PRO A C 1
ATOM 797 O O . PRO A 1 106 ? -12.422 -8.198 1.385 1.00 76.12 106 PRO A O 1
ATOM 800 N N . ALA A 1 107 ? -13.976 -9.792 1.646 1.00 69.50 107 ALA A N 1
ATOM 801 C CA . ALA A 1 107 ? -14.926 -9.237 0.676 1.00 69.50 107 ALA A CA 1
ATOM 802 C C . ALA A 1 107 ? -15.481 -7.848 1.048 1.00 69.50 107 ALA A C 1
ATOM 804 O O . ALA A 1 107 ? -16.139 -7.216 0.229 1.00 69.50 107 ALA A O 1
ATOM 805 N N . ASP A 1 108 ? -15.241 -7.379 2.270 1.00 67.94 108 ASP A N 1
ATOM 806 C CA . ASP A 1 108 ? -15.676 -6.085 2.795 1.00 67.94 108 ASP A CA 1
ATOM 807 C C . ASP A 1 108 ? -14.665 -4.950 2.553 1.00 67.94 108 ASP A C 1
ATOM 809 O O . ASP A 1 108 ? -14.978 -3.793 2.826 1.00 67.94 108 ASP A O 1
ATOM 813 N N . ARG A 1 109 ? -13.472 -5.242 2.018 1.00 74.31 109 ARG A N 1
ATOM 814 C CA . ARG A 1 109 ? -12.404 -4.242 1.877 1.00 74.31 109 ARG A CA 1
ATOM 815 C C . ARG A 1 109 ? -12.571 -3.339 0.670 1.00 74.31 109 ARG A C 1
ATOM 817 O O . ARG A 1 109 ? -12.819 -3.788 -0.453 1.00 74.31 109 ARG A O 1
ATOM 824 N N . LEU A 1 110 ? -12.334 -2.047 0.895 1.00 75.50 110 LEU A N 1
ATOM 825 C CA . LEU A 1 110 ? -12.313 -1.053 -0.166 1.00 75.50 110 LEU A CA 1
ATOM 826 C C . LEU A 1 110 ? -10.969 -1.103 -0.892 1.00 75.50 110 LEU A C 1
ATOM 828 O O . LEU A 1 110 ? -9.913 -0.890 -0.298 1.00 75.50 110 LEU A O 1
ATOM 832 N N . VAL A 1 111 ? -11.006 -1.340 -2.204 1.00 78.25 111 VAL A N 1
ATOM 833 C CA . VAL A 1 111 ? -9.802 -1.338 -3.041 1.00 78.25 111 VAL A CA 1
ATOM 834 C C . VAL A 1 111 ? -9.880 -0.239 -4.087 1.00 78.25 111 VAL A C 1
ATOM 836 O O . VAL A 1 111 ? -10.740 -0.247 -4.968 1.00 78.25 111 VAL A O 1
ATOM 839 N N . ILE A 1 112 ? -8.942 0.700 -3.996 1.00 79.94 112 ILE A N 1
ATOM 840 C CA . ILE A 1 112 ? -8.822 1.861 -4.874 1.00 79.94 112 ILE A CA 1
ATOM 841 C C . ILE A 1 112 ? -7.625 1.637 -5.799 1.00 79.94 112 ILE A C 1
ATOM 843 O O . ILE A 1 112 ? -6.500 1.453 -5.342 1.00 79.94 112 ILE A O 1
ATOM 847 N N . SER A 1 113 ? -7.843 1.671 -7.114 1.00 76.00 113 SER A N 1
ATOM 848 C CA . SER A 1 113 ? -6.764 1.595 -8.107 1.00 76.00 113 SER A CA 1
ATOM 849 C C . SER A 1 113 ? -6.393 2.997 -8.583 1.00 76.00 113 SER A C 1
ATOM 851 O O . SER A 1 113 ? -7.216 3.690 -9.175 1.00 76.00 113 SER A O 1
ATOM 853 N N . GLY A 1 114 ? -5.145 3.410 -8.356 1.00 67.31 114 GLY A N 1
ATOM 854 C CA . GLY A 1 114 ? -4.595 4.675 -8.854 1.00 67.31 114 GLY A CA 1
ATOM 855 C C . GLY A 1 114 ? -4.032 4.596 -10.278 1.00 67.31 114 GLY A C 1
ATOM 856 O O . GLY A 1 114 ? -3.446 5.565 -10.761 1.00 67.31 114 GLY A O 1
ATOM 857 N N . ALA A 1 115 ? -4.150 3.447 -10.949 1.00 62.56 115 ALA A N 1
ATOM 858 C CA . ALA A 1 115 ? -3.633 3.256 -12.297 1.00 62.56 115 ALA A CA 1
ATOM 859 C C . ALA A 1 115 ? -4.654 3.703 -13.357 1.00 62.56 115 ALA A C 1
ATOM 861 O O . ALA A 1 115 ? -5.679 3.054 -13.565 1.00 62.56 115 ALA A O 1
ATOM 862 N N . ALA A 1 116 ? -4.359 4.794 -14.065 1.00 55.09 116 ALA A N 1
ATOM 863 C CA . ALA A 1 116 ? -5.157 5.217 -15.213 1.00 55.09 116 ALA A CA 1
ATOM 864 C C . ALA A 1 116 ? -5.089 4.166 -16.340 1.00 55.09 116 ALA A C 1
ATOM 866 O O . ALA A 1 116 ? -4.003 3.721 -16.714 1.00 55.09 116 ALA A O 1
ATOM 867 N N . GLY A 1 117 ? -6.245 3.783 -16.891 1.00 49.81 117 GLY A N 1
ATOM 868 C CA . GLY A 1 117 ? -6.340 2.884 -18.050 1.00 49.81 117 GLY A CA 1
ATOM 869 C C . GLY A 1 117 ? -6.333 1.382 -17.742 1.00 49.81 117 GLY A C 1
ATOM 870 O O . GLY A 1 117 ? -6.291 0.587 -18.677 1.00 49.81 117 GLY A O 1
ATOM 871 N N . ILE A 1 118 ? -6.401 0.976 -16.469 1.00 61.41 118 ILE A N 1
ATOM 872 C CA . ILE A 1 118 ? -6.592 -0.431 -16.086 1.00 61.41 118 ILE A CA 1
ATOM 873 C C . ILE A 1 118 ? -8.027 -0.625 -15.591 1.00 61.41 118 ILE A C 1
ATOM 875 O O . ILE A 1 118 ? -8.490 0.178 -14.777 1.00 61.41 118 ILE A O 1
ATOM 879 N N . PRO A 1 119 ? -8.730 -1.685 -16.032 1.00 59.84 119 PRO A N 1
ATOM 880 C CA . PRO A 1 119 ? -9.996 -2.081 -15.433 1.00 59.84 119 PRO A CA 1
ATOM 881 C C . PRO A 1 119 ? -9.872 -2.239 -13.908 1.00 59.84 119 PRO A C 1
ATOM 883 O O . PRO A 1 119 ? -8.833 -2.696 -13.421 1.00 59.84 119 PRO A O 1
ATOM 886 N N . PRO A 1 120 ? -10.912 -1.892 -13.133 1.00 64.69 120 PRO A N 1
ATOM 887 C CA . PRO A 1 120 ? -10.873 -2.055 -11.687 1.00 64.69 120 PRO A CA 1
ATOM 888 C C . PRO A 1 120 ? -10.655 -3.533 -11.308 1.00 64.69 120 PRO A C 1
ATOM 890 O O . PRO A 1 120 ? -11.050 -4.421 -12.074 1.00 64.69 120 PRO A O 1
ATOM 893 N N . PRO A 1 121 ? -10.075 -3.823 -10.126 1.00 63.12 121 PRO A N 1
ATOM 894 C CA . PRO A 1 121 ? -9.817 -5.190 -9.654 1.00 63.12 121 PRO A CA 1
ATOM 895 C C . PRO A 1 121 ? -11.027 -6.128 -9.757 1.00 63.12 121 PRO A C 1
ATOM 897 O O . PRO A 1 121 ? -10.879 -7.292 -10.123 1.00 63.12 121 PRO A O 1
ATOM 900 N N . SER A 1 122 ? -12.233 -5.588 -9.546 1.00 62.81 122 SER A N 1
ATOM 901 C CA . SER A 1 122 ? -13.522 -6.284 -9.659 1.00 62.81 122 SER A CA 1
ATOM 902 C C . SER A 1 122 ? -13.814 -6.896 -11.034 1.00 62.81 122 SE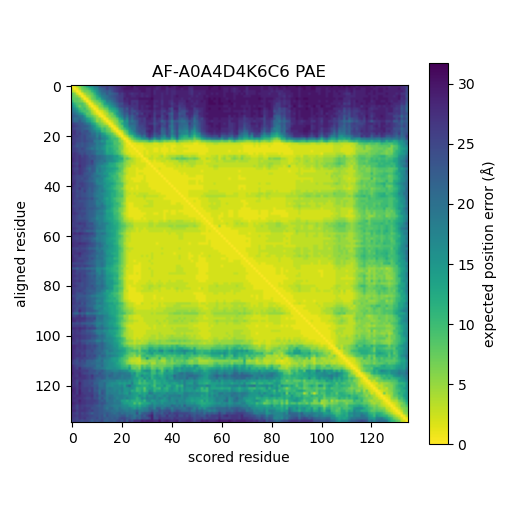R A C 1
ATOM 904 O O . SER A 1 122 ? -14.688 -7.749 -11.147 1.00 62.81 122 SER A O 1
ATOM 906 N N . SER A 1 123 ? -13.093 -6.498 -12.084 1.00 59.78 123 SER A N 1
ATOM 907 C CA . SER A 1 123 ? -13.198 -7.114 -13.413 1.00 59.78 123 SER A CA 1
ATOM 908 C C . SER A 1 123 ? -12.517 -8.487 -13.511 1.00 59.78 123 SER A C 1
ATOM 910 O O . SER A 1 123 ? -12.768 -9.228 -14.464 1.00 59.78 123 SER A O 1
ATOM 912 N N . ARG A 1 124 ? -11.653 -8.857 -12.552 1.00 66.38 124 ARG A N 1
ATOM 913 C CA . ARG A 1 124 ? -10.910 -10.124 -12.578 1.00 66.38 124 ARG A CA 1
ATOM 914 C C . ARG A 1 124 ? -11.736 -11.244 -11.949 1.00 66.38 124 ARG A C 1
ATOM 916 O O . ARG A 1 124 ? -12.211 -11.123 -10.829 1.00 66.38 124 ARG A O 1
ATOM 923 N N . ARG A 1 125 ? -11.832 -12.388 -12.635 1.00 66.62 125 ARG A N 1
ATOM 924 C CA . ARG A 1 125 ? -12.631 -13.547 -12.185 1.00 66.62 125 ARG A CA 1
ATOM 925 C C . ARG A 1 125 ? -12.216 -14.106 -10.813 1.00 66.62 125 ARG A C 1
ATOM 927 O O . ARG A 1 125 ? -13.040 -14.711 -10.143 1.00 66.62 125 ARG A O 1
ATOM 934 N N . ALA A 1 126 ? -10.950 -13.948 -10.432 1.00 69.19 126 ALA A N 1
ATOM 935 C CA . ALA A 1 126 ? -10.409 -14.430 -9.161 1.00 69.19 126 ALA A CA 1
ATOM 936 C C . ALA A 1 126 ? -10.576 -13.431 -7.998 1.00 69.19 126 ALA A C 1
ATOM 938 O O . ALA A 1 126 ? -10.239 -13.766 -6.868 1.00 69.19 126 ALA A O 1
ATOM 939 N N . TRP A 1 127 ? -11.063 -12.215 -8.266 1.00 73.69 127 TRP A N 1
ATOM 940 C CA . TRP A 1 127 ? -11.219 -11.176 -7.253 1.00 73.69 127 TRP A CA 1
ATOM 941 C C . TRP A 1 127 ? -12.555 -11.329 -6.504 1.00 73.69 127 TRP A C 1
ATOM 943 O O . TRP A 1 127 ? -13.569 -11.612 -7.153 1.00 73.69 127 TRP A O 1
ATOM 953 N N . PRO A 1 128 ? -12.600 -11.140 -5.170 1.00 68.38 128 PRO A N 1
ATOM 954 C CA . PRO A 1 128 ? -13.854 -11.193 -4.426 1.00 68.38 128 PRO A CA 1
ATOM 955 C C . PRO A 1 128 ? -14.854 -10.137 -4.936 1.00 68.38 128 PRO A C 1
ATOM 957 O O . PRO A 1 128 ? -14.459 -9.026 -5.301 1.00 68.38 128 PRO A O 1
ATOM 960 N N . PRO A 1 129 ? -16.160 -10.456 -4.984 1.00 64.25 129 PRO A N 1
ATOM 961 C CA . PRO A 1 129 ? -17.170 -9.488 -5.391 1.00 64.25 129 PRO A CA 1
ATOM 962 C C . PRO A 1 129 ? -17.193 -8.310 -4.411 1.00 64.25 129 PRO A C 1
ATOM 964 O O . PRO A 1 129 ? -17.053 -8.505 -3.207 1.00 64.25 129 PRO A O 1
ATOM 967 N N . ALA A 1 130 ? -17.391 -7.095 -4.933 1.00 57.91 130 ALA A N 1
ATOM 968 C CA . ALA A 1 130 ? -17.509 -5.901 -4.102 1.00 57.91 130 ALA A CA 1
ATOM 969 C C . ALA A 1 130 ? -18.660 -6.055 -3.089 1.00 57.91 130 ALA A C 1
ATOM 971 O O . ALA A 1 130 ? -19.692 -6.653 -3.435 1.00 57.91 130 ALA A O 1
ATOM 972 N N . PRO A 1 131 ? -18.524 -5.498 -1.872 1.00 53.56 131 PRO A N 1
ATOM 973 C CA . PRO A 1 131 ? -19.590 -5.554 -0.890 1.00 53.56 131 PRO A CA 1
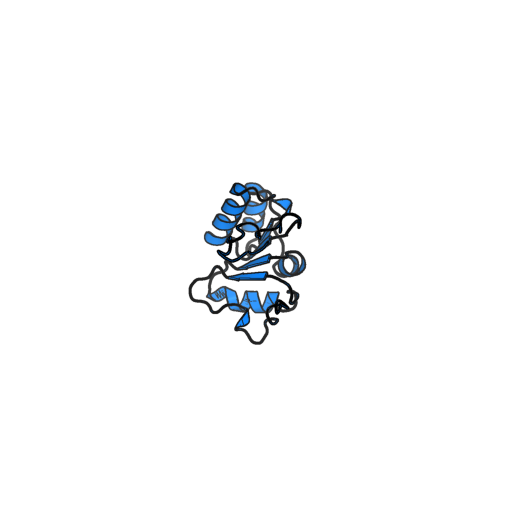ATOM 974 C C . PRO A 1 131 ? -20.820 -4.851 -1.467 1.00 53.56 131 PRO A C 1
ATOM 976 O O . PRO A 1 131 ? -20.761 -3.711 -1.932 1.00 53.56 131 PRO A O 1
ATOM 979 N N . ARG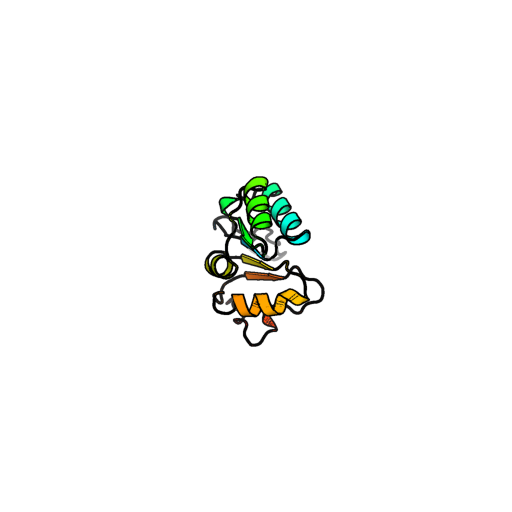 A 1 132 ? -21.952 -5.559 -1.492 1.00 43.03 132 ARG A N 1
ATOM 980 C CA . ARG A 1 132 ? -23.232 -4.964 -1.874 1.00 43.03 132 ARG A CA 1
ATOM 981 C C . ARG A 1 132 ? -23.705 -4.133 -0.690 1.00 43.03 132 ARG A C 1
ATOM 983 O O . ARG A 1 132 ? -24.056 -4.706 0.339 1.00 43.03 132 ARG A O 1
ATOM 990 N N . SER A 1 133 ? -23.728 -2.806 -0.825 1.00 38.53 133 SER A N 1
ATOM 991 C CA . SER A 1 133 ? -24.437 -1.972 0.145 1.00 38.53 133 SER A CA 1
ATOM 992 C C . SER A 1 133 ? -25.899 -2.412 0.140 1.00 38.53 133 SER A C 1
ATOM 994 O O . SER A 1 133 ? -26.584 -2.295 -0.879 1.00 38.53 133 SER A O 1
ATOM 996 N N . SER A 1 134 ? -26.350 -2.983 1.249 1.00 36.53 134 SER A N 1
ATOM 997 C CA . SER A 1 134 ? -27.766 -3.261 1.459 1.00 36.53 134 SER A CA 1
ATOM 998 C C . SER A 1 134 ? -28.399 -1.923 1.824 1.00 36.53 134 SER A C 1
ATOM 1000 O O . SER A 1 134 ? -28.190 -1.441 2.933 1.00 36.53 134 SER A O 1
ATOM 1002 N N . VAL A 1 135 ? -29.033 -1.277 0.844 1.00 37.25 135 VAL A N 1
ATOM 1003 C CA . VAL A 1 135 ? -29.974 -0.172 1.086 1.00 37.25 135 VAL A CA 1
ATOM 1004 C C . VAL A 1 135 ? -31.309 -0.725 1.551 1.00 37.25 135 VAL A C 1
ATOM 1006 O O . VAL A 1 135 ? -31.695 -1.805 1.046 1.00 37.25 135 VAL A O 1
#

Mean predicted aligned error: 10.97 Å

Organism: NCBI:txid68175

Foldseek 3Di:
DDDDDDDDDPDPPPVPDPPDDLAAEEQEAPDPVSVVVLVVVVVVPRDLDSYEYEDPDPVVQVVCCVPPVHHYDHLLCNQQPGLEYEYDHEPVCVVVSLVVNLVRHDQNHHYHYPDPPDDPSCVDPSHRHHDDPDD

Secondary structure (DSSP, 8-state):
------------------------EEEE-TTHHHHHHHHHHHHTT--GGGEEEE-SSHHHHHHHHHHH-PEE--HHHHHHH-SEEEE-S-HHHHHHHHHHHTTT--TT-EEEE--TTS--GGGSTTSPPPP----